Protein AF-A0A7J4ADL6-F1 (afdb_monomer_lite)

Radius of gyration: 13.8 Å; chains: 1; bounding box: 41×22×35 Å

Secondary structure (DSSP, 8-state):
-PPPPPHHHHHHHHHHHHHHTT-EEEE-S----SEEEEEEEEE--SGGGHHHHHHHHHHHHTSHHHHH-S--EEEEEEEEETTEEEEEEEEEEE-TTS-EEEEEEEEEE---

Foldseek 3Di:
DFAWDDPVRVLVLLCVLCVVVVFAEDEDADDDWPAEAAPEEEERGGPVCSVVVSVVSVCVCPDPQCVPAPDRYWYWHWDDDPQWIWIKIWDWGADPVRTIYIYIYIYTYDRD

pLDDT: mean 93.99, std 6.44, range [56.28, 98.5]

Sequence (112 aa):
METSVPLYKVKEDVKEIVKKLGYTAKDVVYCSANIVERIGYTTYIYSHEKNNLELFIKNLISSPDFEKAEDKTIYVWSGYEGPYRYVYIGYFKKSESNLTTLAVLTVGVAQQ

Structure (mmCIF, N/CA/C/O backbone):
data_AF-A0A7J4ADL6-F1
#
_entry.id   AF-A0A7J4ADL6-F1
#
loop_
_atom_site.group_PDB
_atom_site.id
_atom_site.type_symbol
_atom_site.label_atom_id
_atom_site.label_alt_id
_atom_site.label_comp_id
_atom_site.label_asym_id
_atom_site.label_entity_id
_atom_site.label_seq_id
_atom_site.pdbx_PDB_ins_code
_atom_site.Cartn_x
_atom_site.Cartn_y
_atom_site.Cartn_z
_atom_site.occupancy
_atom_site.B_iso_or_equiv
_atom_site.auth_seq_id
_atom_site.auth_comp_id
_atom_site.auth_asym_id
_atom_site.auth_atom_id
_atom_site.pdbx_PDB_model_num
ATOM 1 N N . MET A 1 1 ? 20.600 2.441 -20.151 1.00 56.28 1 MET A N 1
ATOM 2 C CA . MET A 1 1 ? 19.140 2.501 -19.932 1.00 56.28 1 MET A CA 1
ATOM 3 C C . MET A 1 1 ? 18.880 1.936 -18.554 1.00 56.28 1 MET A C 1
ATOM 5 O O . MET A 1 1 ? 19.349 0.833 -18.297 1.00 56.28 1 MET A O 1
ATOM 9 N N . GLU A 1 2 ? 18.233 2.685 -17.662 1.00 62.94 2 GLU A N 1
ATOM 10 C CA . GLU A 1 2 ? 17.766 2.099 -16.401 1.00 62.94 2 GLU A CA 1
ATOM 11 C C . GLU A 1 2 ? 16.680 1.070 -16.722 1.00 62.94 2 GLU A C 1
ATOM 13 O O . GLU A 1 2 ? 15.740 1.353 -17.465 1.00 62.94 2 GLU A O 1
ATOM 18 N N . THR A 1 3 ? 16.839 -0.146 -16.209 1.00 82.62 3 THR A N 1
ATOM 19 C CA . THR A 1 3 ? 15.802 -1.175 -16.275 1.00 82.62 3 THR A CA 1
ATOM 20 C C . THR A 1 3 ? 14.714 -0.837 -15.269 1.00 82.62 3 THR A C 1
ATOM 22 O O . THR A 1 3 ? 15.024 -0.504 -14.123 1.00 82.62 3 THR A O 1
ATOM 25 N N . SER A 1 4 ? 13.452 -0.941 -15.679 1.00 92.06 4 SER A N 1
ATOM 26 C CA . SER A 1 4 ? 12.332 -0.716 -14.772 1.00 92.06 4 SER A CA 1
ATOM 27 C C . SER A 1 4 ? 12.324 -1.721 -13.617 1.00 92.06 4 SER A C 1
ATOM 29 O O . SER A 1 4 ? 12.803 -2.853 -13.745 1.00 92.06 4 SER A O 1
ATOM 31 N N . VAL A 1 5 ? 11.770 -1.316 -12.478 1.00 92.88 5 VAL A N 1
ATOM 32 C CA . VAL A 1 5 ? 11.632 -2.180 -11.305 1.00 92.88 5 VAL A CA 1
ATOM 33 C C . VAL A 1 5 ? 10.509 -3.193 -11.569 1.00 92.88 5 VAL A C 1
ATOM 35 O O . VAL A 1 5 ? 9.377 -2.792 -11.848 1.00 92.88 5 VAL A O 1
ATOM 38 N N . PRO A 1 6 ? 10.777 -4.509 -11.493 1.00 93.75 6 PRO A N 1
ATOM 39 C CA . PRO A 1 6 ? 9.750 -5.514 -11.735 1.00 93.75 6 PRO A CA 1
ATOM 40 C C . PRO A 1 6 ? 8.709 -5.532 -10.608 1.00 93.75 6 PRO A C 1
ATOM 42 O O . PRO A 1 6 ? 9.023 -5.276 -9.444 1.00 93.75 6 PRO A O 1
ATOM 45 N N . LEU A 1 7 ? 7.469 -5.915 -10.935 1.00 94.38 7 LEU A N 1
ATOM 46 C CA . LEU A 1 7 ? 6.322 -5.915 -10.012 1.00 94.38 7 LEU A CA 1
ATOM 47 C C . LEU A 1 7 ? 6.600 -6.624 -8.678 1.00 94.38 7 LEU A C 1
ATOM 49 O O . LEU A 1 7 ? 6.260 -6.102 -7.616 1.00 94.38 7 LEU A O 1
ATOM 53 N N . TYR A 1 8 ? 7.241 -7.797 -8.717 1.00 93.75 8 TYR A N 1
ATOM 54 C CA . TYR A 1 8 ? 7.564 -8.537 -7.495 1.00 93.75 8 TYR A CA 1
ATOM 55 C C . TYR A 1 8 ? 8.505 -7.734 -6.587 1.00 93.75 8 TYR A C 1
ATOM 57 O O . TYR A 1 8 ? 8.329 -7.728 -5.371 1.00 93.75 8 TYR A O 1
ATOM 65 N N . LYS A 1 9 ? 9.467 -7.006 -7.169 1.00 95.69 9 LYS A N 1
ATOM 66 C CA . LYS A 1 9 ? 10.434 -6.204 -6.420 1.00 95.69 9 LYS A CA 1
ATOM 67 C C . LYS A 1 9 ? 9.782 -4.964 -5.821 1.00 95.69 9 LYS A C 1
ATOM 69 O O . LYS A 1 9 ? 10.064 -4.666 -4.665 1.00 95.69 9 LYS A O 1
ATOM 74 N N . VAL A 1 10 ? 8.856 -4.321 -6.537 1.00 96.81 10 VAL A N 1
ATOM 75 C CA . VAL A 1 10 ? 8.008 -3.256 -5.971 1.00 96.81 10 VAL A CA 1
ATOM 76 C C . VAL A 1 10 ? 7.271 -3.771 -4.734 1.00 96.81 10 VAL A C 1
ATOM 78 O O . VAL A 1 10 ? 7.322 -3.138 -3.682 1.00 96.81 10 VAL A O 1
ATOM 81 N N . LYS A 1 11 ? 6.639 -4.949 -4.818 1.00 96.81 11 LYS A N 1
ATOM 82 C CA . LYS A 1 11 ? 5.900 -5.533 -3.689 1.00 96.81 11 LYS A CA 1
ATOM 83 C C . LYS A 1 11 ? 6.806 -5.847 -2.491 1.00 96.81 11 LYS A C 1
ATOM 85 O O . LYS A 1 11 ? 6.420 -5.586 -1.353 1.00 96.81 11 LYS A O 1
ATOM 90 N N . GLU A 1 12 ? 8.007 -6.377 -2.727 1.00 97.12 12 GLU A N 1
ATOM 91 C CA . GLU A 1 12 ? 8.991 -6.615 -1.660 1.00 97.12 12 GLU A CA 1
ATOM 92 C C . GLU A 1 12 ? 9.510 -5.316 -1.035 1.00 97.12 12 GLU A C 1
ATOM 94 O O . GLU A 1 12 ? 9.566 -5.221 0.190 1.00 97.12 12 GLU A O 1
ATOM 99 N N . ASP A 1 13 ? 9.830 -4.301 -1.841 1.00 97.94 13 ASP A N 1
ATOM 100 C CA . ASP A 1 13 ? 10.293 -3.000 -1.342 1.00 97.94 13 ASP A CA 1
ATOM 101 C C . ASP A 1 13 ? 9.220 -2.319 -0.482 1.00 97.94 13 ASP A C 1
ATOM 103 O O . ASP A 1 13 ? 9.532 -1.799 0.587 1.00 97.94 13 ASP A O 1
ATOM 107 N N . VAL A 1 14 ? 7.948 -2.384 -0.886 1.00 98.19 14 VAL A N 1
ATOM 108 C CA . VAL A 1 14 ? 6.821 -1.904 -0.071 1.00 98.19 14 VAL A CA 1
ATOM 109 C C . VAL A 1 14 ? 6.790 -2.605 1.288 1.00 98.19 14 VAL A C 1
ATOM 111 O O . VAL A 1 14 ? 6.722 -1.944 2.325 1.00 98.19 14 VAL A O 1
ATOM 114 N N . LYS A 1 15 ? 6.857 -3.943 1.306 1.00 98.25 15 LYS A N 1
ATOM 115 C CA . LYS A 1 15 ? 6.840 -4.719 2.556 1.00 98.25 15 LYS A CA 1
ATOM 116 C C . LYS A 1 15 ? 8.044 -4.391 3.441 1.00 98.25 15 LYS A C 1
ATOM 118 O O . LYS A 1 15 ? 7.896 -4.321 4.658 1.00 98.25 15 LYS A O 1
ATOM 123 N N . GLU A 1 16 ? 9.219 -4.195 2.850 1.00 98.12 16 GLU A N 1
ATOM 124 C CA . GLU A 1 16 ? 10.437 -3.787 3.555 1.00 98.12 16 GLU A CA 1
ATOM 125 C C . GLU A 1 16 ? 10.265 -2.412 4.214 1.00 98.12 16 GLU A C 1
ATOM 127 O O . GLU A 1 16 ? 10.556 -2.269 5.401 1.00 98.12 16 GLU A O 1
ATOM 132 N N . ILE A 1 17 ? 9.745 -1.425 3.478 1.00 98.31 17 ILE A N 1
ATOM 133 C CA . ILE A 1 17 ? 9.492 -0.069 3.986 1.00 98.31 17 ILE A CA 1
ATOM 134 C C . ILE A 1 17 ? 8.500 -0.106 5.154 1.00 98.31 17 ILE A C 1
ATOM 136 O O . ILE A 1 17 ? 8.780 0.444 6.217 1.00 98.31 17 ILE A O 1
ATOM 140 N N . VAL A 1 18 ? 7.370 -0.802 5.004 1.00 98.06 18 VAL A N 1
ATOM 141 C CA . VAL A 1 18 ? 6.361 -0.925 6.073 1.00 98.06 18 VAL A CA 1
ATOM 142 C C . VAL A 1 18 ? 6.962 -1.551 7.338 1.00 98.06 18 VAL A C 1
ATOM 144 O O . VAL A 1 18 ? 6.741 -1.050 8.441 1.00 98.06 18 VAL A O 1
ATOM 147 N N . LYS A 1 19 ? 7.767 -2.611 7.191 1.00 97.50 19 LYS A N 1
ATOM 148 C CA . LYS A 1 19 ? 8.451 -3.261 8.321 1.00 97.50 19 LYS A CA 1
ATOM 149 C C . LYS A 1 19 ? 9.478 -2.343 8.982 1.00 97.50 19 LYS A C 1
ATOM 151 O O . LYS A 1 19 ? 9.547 -2.311 10.207 1.00 97.50 19 LYS A O 1
ATOM 156 N N . LYS A 1 20 ? 10.247 -1.578 8.200 1.00 97.38 20 LYS A N 1
ATOM 157 C CA . LYS A 1 20 ? 11.192 -0.566 8.713 1.00 97.38 20 LYS A CA 1
ATOM 158 C C . LYS A 1 20 ? 10.491 0.517 9.530 1.00 97.38 20 LYS A C 1
ATOM 160 O O . LYS A 1 20 ? 11.058 0.996 10.505 1.00 97.38 20 LYS A O 1
ATOM 165 N N . LEU A 1 21 ? 9.257 0.858 9.166 1.00 96.50 21 LEU A N 1
ATOM 166 C CA . LEU A 1 21 ? 8.409 1.794 9.906 1.00 96.50 21 LEU A CA 1
ATOM 167 C C . LEU A 1 21 ? 7.757 1.172 11.158 1.00 96.50 21 LEU A C 1
ATOM 169 O O . LEU A 1 21 ? 7.048 1.875 11.870 1.00 96.50 21 LEU A O 1
ATOM 173 N N . GLY A 1 22 ? 8.003 -0.111 11.449 1.00 96.44 22 GLY A N 1
ATOM 174 C CA . GLY A 1 22 ? 7.540 -0.784 12.666 1.00 96.44 22 GLY A CA 1
ATOM 175 C C . GLY A 1 22 ? 6.178 -1.471 12.552 1.00 96.44 22 GLY A C 1
ATOM 176 O O . GLY A 1 22 ? 5.615 -1.863 13.572 1.00 96.44 22 GLY A O 1
ATOM 177 N N . TYR A 1 23 ? 5.644 -1.642 11.339 1.00 97.12 23 TYR A N 1
ATOM 178 C CA . TYR A 1 23 ? 4.307 -2.198 11.121 1.00 97.12 23 TYR A CA 1
ATOM 179 C C . TYR A 1 23 ? 4.330 -3.581 10.477 1.00 97.12 23 TYR A C 1
ATOM 181 O O . TYR A 1 23 ? 5.273 -3.980 9.787 1.00 97.12 23 TYR A O 1
ATOM 189 N N . THR A 1 24 ? 3.246 -4.328 10.686 1.00 97.12 24 THR A N 1
ATOM 190 C CA . THR A 1 24 ? 3.067 -5.630 10.042 1.00 97.12 24 THR A CA 1
ATOM 191 C C . THR A 1 24 ? 2.670 -5.427 8.586 1.00 97.12 24 THR A C 1
ATOM 193 O O . THR A 1 24 ? 1.655 -4.798 8.307 1.00 97.12 24 THR A O 1
ATOM 196 N N . ALA A 1 25 ? 3.438 -6.012 7.666 1.00 97.62 25 ALA A N 1
ATOM 197 C CA . ALA A 1 25 ? 3.110 -6.065 6.244 1.00 97.62 25 ALA A CA 1
ATOM 198 C C . ALA A 1 25 ? 2.681 -7.489 5.858 1.00 97.62 25 ALA A C 1
ATOM 200 O O . ALA A 1 25 ? 3.514 -8.403 5.857 1.00 97.62 25 ALA A O 1
ATOM 201 N N . LYS A 1 26 ? 1.399 -7.685 5.534 1.00 97.56 26 LYS A N 1
ATOM 202 C CA . LYS A 1 26 ? 0.856 -8.962 5.053 1.00 97.56 26 LYS A CA 1
ATOM 203 C C . LYS A 1 26 ? 0.711 -8.950 3.542 1.00 97.56 26 LYS A C 1
ATOM 205 O O . LYS A 1 26 ? 0.060 -8.083 2.969 1.00 97.56 26 LYS A O 1
ATOM 210 N N . ASP A 1 27 ? 1.305 -9.956 2.920 1.00 97.06 27 ASP A N 1
ATOM 211 C CA . ASP A 1 27 ? 1.116 -10.238 1.506 1.00 97.06 27 ASP A CA 1
ATOM 212 C C . ASP A 1 27 ? -0.194 -11.006 1.317 1.00 97.06 27 ASP A C 1
ATOM 214 O O . ASP A 1 27 ? -0.403 -12.034 1.966 1.00 97.06 27 ASP A O 1
ATOM 218 N N . VAL A 1 28 ? -1.083 -10.498 0.471 1.00 97.50 28 VAL A N 1
ATOM 219 C CA . VAL A 1 28 ? -2.389 -11.106 0.202 1.00 97.50 28 VAL A CA 1
ATOM 220 C C . VAL A 1 28 ? -2.699 -11.081 -1.288 1.00 97.50 28 VAL A C 1
ATOM 222 O O . VAL A 1 28 ? -2.125 -10.314 -2.059 1.00 97.50 28 VAL A O 1
ATOM 225 N N . VAL A 1 29 ? -3.623 -11.944 -1.707 1.00 96.06 29 VAL A N 1
ATOM 226 C CA . VAL A 1 29 ? -4.056 -12.011 -3.110 1.00 96.06 29 VAL A CA 1
ATOM 227 C C . VAL A 1 29 ? -4.983 -10.844 -3.448 1.00 96.06 29 VAL A C 1
ATOM 229 O O . VAL A 1 29 ? -4.902 -10.289 -4.540 1.00 96.06 29 VAL A O 1
ATOM 232 N N . TYR A 1 30 ? -5.863 -10.472 -2.517 1.00 94.12 30 TYR A N 1
ATOM 233 C CA . TYR A 1 30 ? -6.891 -9.463 -2.733 1.00 94.12 30 TYR A CA 1
ATOM 234 C C . TYR A 1 30 ? -7.462 -8.954 -1.402 1.00 94.12 30 TYR A C 1
ATOM 236 O O . TYR A 1 30 ? -7.540 -9.711 -0.431 1.00 94.12 30 TYR A O 1
ATOM 244 N N . CYS A 1 31 ? -7.904 -7.695 -1.380 1.00 94.44 31 CYS A N 1
ATOM 245 C CA . CYS A 1 31 ? -8.650 -7.087 -0.279 1.00 94.44 31 CYS A CA 1
ATOM 246 C C . CYS A 1 31 ? -9.942 -6.443 -0.803 1.00 94.44 31 CYS A C 1
ATOM 248 O O . CYS A 1 31 ? -9.926 -5.762 -1.827 1.00 94.44 31 CYS A O 1
ATOM 250 N N . SER A 1 32 ? -11.039 -6.593 -0.056 1.00 95.00 32 SER A N 1
ATOM 251 C CA . SER A 1 32 ? -12.324 -5.926 -0.308 1.00 95.00 32 SER A CA 1
ATOM 252 C C . SER A 1 32 ? -12.965 -5.452 0.989 1.00 95.00 32 SER A C 1
ATOM 254 O O . SER A 1 32 ? -12.760 -6.053 2.042 1.00 95.00 32 SER A O 1
ATOM 256 N N . ALA A 1 33 ? -13.787 -4.411 0.898 1.00 96.19 33 ALA A N 1
ATOM 257 C CA . ALA A 1 33 ? -14.568 -3.871 2.005 1.00 96.19 33 ALA A CA 1
ATOM 258 C C . ALA A 1 33 ? -15.898 -3.298 1.490 1.00 96.19 33 ALA A C 1
ATOM 260 O O . ALA A 1 33 ? -16.139 -3.293 0.283 1.00 96.19 33 ALA A O 1
ATOM 261 N N . ASN A 1 34 ? -16.755 -2.808 2.394 1.00 97.38 34 ASN A N 1
ATOM 262 C CA . ASN A 1 34 ? -18.002 -2.141 2.007 1.00 97.38 34 ASN A CA 1
ATOM 263 C C . ASN A 1 34 ? -17.722 -0.881 1.179 1.00 97.38 34 ASN A C 1
ATOM 265 O O . ASN A 1 34 ? -18.444 -0.590 0.231 1.00 97.38 34 ASN A O 1
ATOM 269 N N . ILE A 1 35 ? -16.668 -0.150 1.550 1.00 96.00 35 ILE A N 1
ATOM 270 C CA . ILE A 1 35 ? -16.195 1.047 0.857 1.00 96.00 35 ILE A CA 1
ATOM 271 C C . ILE A 1 35 ? -14.708 0.863 0.568 1.00 96.00 35 ILE A C 1
ATOM 273 O O . ILE A 1 35 ? -13.944 0.475 1.452 1.00 96.00 35 ILE A O 1
ATOM 277 N N . VAL A 1 36 ? -14.286 1.151 -0.661 1.00 95.62 36 VAL A N 1
ATOM 278 C CA . VAL A 1 36 ? -12.869 1.208 -1.031 1.00 95.62 36 VAL A CA 1
ATOM 279 C C . VAL A 1 36 ? -12.525 2.658 -1.328 1.00 95.62 36 VAL A C 1
ATOM 281 O O . VAL A 1 36 ? -13.070 3.254 -2.254 1.00 95.62 36 VAL A O 1
ATOM 284 N N . GLU A 1 37 ? -11.630 3.227 -0.532 1.00 95.31 37 GLU A N 1
ATOM 285 C CA . GLU A 1 37 ? -11.221 4.622 -0.632 1.00 95.31 37 GLU A CA 1
ATOM 286 C C . GLU A 1 37 ? -9.781 4.692 -1.141 1.00 95.31 37 GLU A C 1
ATOM 288 O O . GLU A 1 37 ? -8.845 4.261 -0.466 1.00 95.31 37 GLU A O 1
ATOM 293 N N . ARG A 1 38 ? -9.582 5.241 -2.344 1.00 94.88 38 ARG A N 1
ATOM 294 C CA . ARG A 1 38 ? -8.236 5.517 -2.855 1.00 94.88 38 ARG A CA 1
ATOM 295 C C . ARG A 1 38 ? -7.742 6.826 -2.244 1.00 94.88 38 ARG A C 1
ATOM 297 O O . ARG A 1 38 ? -8.119 7.900 -2.697 1.00 94.88 38 ARG A O 1
ATOM 304 N N . ILE A 1 39 ? -6.870 6.718 -1.252 1.00 94.81 39 ILE A N 1
ATOM 305 C CA . ILE A 1 39 ? -6.330 7.869 -0.514 1.00 94.81 39 ILE A CA 1
ATOM 306 C C . ILE A 1 39 ? -5.055 8.438 -1.139 1.00 94.81 39 ILE A C 1
ATOM 308 O O . ILE A 1 39 ? -4.597 9.510 -0.759 1.00 94.81 39 ILE A O 1
ATOM 312 N N . GLY A 1 40 ? -4.468 7.734 -2.108 1.00 94.81 40 GLY A N 1
ATOM 313 C CA . GLY A 1 40 ? -3.294 8.224 -2.813 1.00 94.81 40 GLY A CA 1
ATOM 314 C C . GLY A 1 40 ? -2.928 7.405 -4.041 1.00 94.81 40 GLY A C 1
ATOM 315 O O . GLY A 1 40 ? -3.349 6.256 -4.214 1.00 94.81 40 GLY A O 1
ATOM 316 N N . TYR A 1 41 ? -2.101 8.018 -4.880 1.00 95.38 41 TYR A N 1
ATOM 317 C CA . TYR A 1 41 ? -1.508 7.413 -6.061 1.00 95.38 41 TYR A CA 1
ATOM 318 C C . TYR A 1 41 ? -0.054 7.876 -6.191 1.00 95.38 41 TYR A C 1
ATOM 320 O O . TYR A 1 41 ? 0.228 9.066 -6.067 1.00 95.38 41 TYR A O 1
ATOM 328 N N . THR A 1 42 ? 0.857 6.944 -6.445 1.00 95.88 42 THR A N 1
ATOM 329 C CA . THR A 1 42 ? 2.268 7.217 -6.747 1.00 95.88 42 THR A CA 1
ATOM 330 C C . THR A 1 42 ? 2.786 6.204 -7.768 1.00 95.88 42 THR A C 1
ATOM 332 O O . THR A 1 42 ? 2.076 5.262 -8.123 1.00 95.88 42 THR A O 1
ATOM 335 N N . THR A 1 43 ? 4.009 6.377 -8.255 1.00 95.75 43 THR A N 1
ATOM 336 C CA . THR A 1 43 ? 4.676 5.445 -9.173 1.00 95.75 43 THR A CA 1
ATOM 337 C C . THR A 1 43 ? 5.989 4.952 -8.584 1.00 95.75 43 THR A C 1
ATOM 339 O O . THR A 1 43 ? 6.664 5.671 -7.849 1.00 95.75 43 THR A O 1
ATOM 342 N N . TYR A 1 44 ? 6.343 3.712 -8.912 1.00 96.88 44 TYR A N 1
ATOM 343 C CA . TYR A 1 44 ? 7.674 3.159 -8.685 1.00 96.88 44 TYR A CA 1
ATOM 344 C C . TYR A 1 44 ? 8.065 2.319 -9.903 1.00 96.88 44 TYR A C 1
ATOM 346 O O . TYR A 1 44 ? 7.855 1.107 -9.974 1.00 96.88 44 TYR A O 1
ATOM 354 N N . ILE A 1 45 ? 8.548 3.030 -10.913 1.00 94.94 45 ILE A N 1
ATOM 355 C CA . ILE A 1 45 ? 8.978 2.551 -12.222 1.00 94.94 45 ILE A CA 1
ATOM 356 C C . ILE A 1 45 ? 10.498 2.381 -12.230 1.00 94.94 45 ILE A C 1
ATOM 358 O O . ILE A 1 45 ? 10.984 1.390 -12.775 1.00 94.94 45 ILE A O 1
ATOM 362 N N . TYR A 1 46 ? 11.241 3.293 -11.601 1.00 94.81 46 TYR A N 1
ATOM 363 C CA . TYR A 1 46 ? 12.705 3.303 -11.568 1.00 94.81 46 TYR A CA 1
ATOM 364 C C . TYR A 1 46 ? 13.244 3.307 -10.137 1.00 94.81 46 TYR A C 1
ATOM 366 O O . TYR A 1 46 ? 12.653 3.889 -9.230 1.00 94.81 46 TYR A O 1
ATOM 374 N N . SER A 1 47 ? 14.415 2.699 -9.927 1.00 93.06 47 SER A N 1
ATOM 375 C CA . SER A 1 47 ? 15.015 2.528 -8.593 1.00 93.06 47 SER A CA 1
ATOM 376 C C . SER A 1 47 ? 15.223 3.843 -7.831 1.00 93.06 47 SER A C 1
ATOM 378 O O . SER A 1 47 ? 15.109 3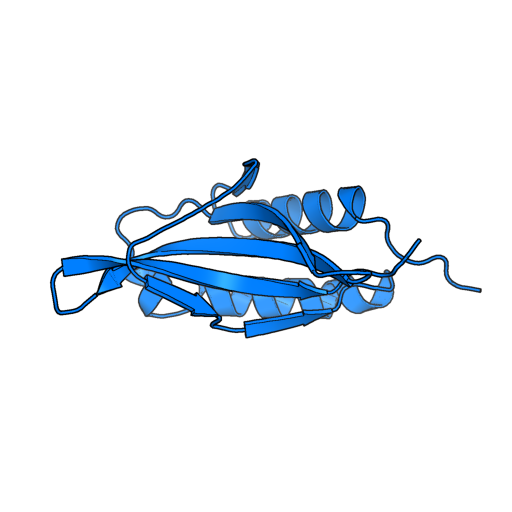.865 -6.606 1.00 93.06 47 SER A O 1
ATOM 380 N N . HIS A 1 48 ? 15.498 4.948 -8.532 1.00 92.50 48 HIS A N 1
ATOM 381 C CA . HIS A 1 48 ? 15.697 6.261 -7.913 1.00 92.50 48 HIS A CA 1
ATOM 382 C C . HIS A 1 48 ? 14.413 6.840 -7.283 1.00 92.50 48 HIS A C 1
ATOM 384 O O . HIS A 1 48 ? 14.492 7.715 -6.422 1.00 92.50 48 HIS A O 1
ATOM 390 N N . GLU A 1 49 ? 13.231 6.324 -7.638 1.00 94.88 49 GLU A N 1
ATOM 391 C CA . GLU A 1 49 ? 11.943 6.742 -7.069 1.00 94.88 49 GLU A CA 1
ATOM 392 C C . GLU A 1 49 ? 11.646 6.079 -5.709 1.00 94.88 49 GLU A C 1
ATOM 394 O O . GLU A 1 49 ? 10.662 6.437 -5.057 1.00 94.88 49 GLU A O 1
ATOM 399 N N . LYS A 1 50 ? 12.493 5.152 -5.225 1.00 95.31 50 LYS A N 1
ATOM 400 C CA . LYS A 1 50 ? 12.269 4.430 -3.954 1.00 95.31 50 LYS A CA 1
ATOM 401 C C . LYS A 1 50 ? 12.072 5.374 -2.760 1.00 95.31 50 LYS A C 1
ATOM 403 O O . LYS A 1 50 ? 11.208 5.125 -1.924 1.00 95.31 50 LYS A O 1
ATOM 408 N N . ASN A 1 51 ? 12.807 6.487 -2.712 1.00 95.06 51 ASN A N 1
ATOM 409 C CA . ASN A 1 51 ? 12.657 7.492 -1.651 1.00 95.06 51 ASN A CA 1
ATOM 410 C C . ASN A 1 51 ? 11.272 8.160 -1.674 1.00 95.06 51 ASN A C 1
ATOM 412 O O . ASN A 1 51 ? 10.709 8.467 -0.625 1.00 95.06 51 ASN A O 1
ATOM 416 N N . ASN A 1 52 ? 10.706 8.365 -2.868 1.00 95.88 52 ASN A N 1
ATOM 417 C CA . ASN A 1 52 ? 9.361 8.905 -3.013 1.00 95.88 52 ASN A CA 1
ATOM 418 C C . ASN A 1 52 ? 8.322 7.885 -2.529 1.00 95.88 52 ASN A C 1
ATOM 420 O O . ASN A 1 52 ? 7.450 8.227 -1.735 1.00 95.88 52 ASN A O 1
ATOM 424 N N . LEU A 1 53 ? 8.455 6.613 -2.922 1.00 97.19 53 LEU A N 1
ATOM 425 C CA . LEU A 1 53 ? 7.602 5.533 -2.415 1.00 97.19 53 LEU A CA 1
ATOM 426 C C . LEU A 1 53 ? 7.606 5.473 -0.878 1.00 97.19 53 LEU A C 1
ATOM 428 O O . LEU A 1 53 ? 6.542 5.385 -0.264 1.00 97.19 53 LEU A O 1
ATOM 432 N N . GLU A 1 54 ? 8.783 5.564 -0.258 1.00 97.50 54 GLU A N 1
ATOM 433 C CA . GLU A 1 54 ? 8.926 5.568 1.200 1.00 97.50 54 GLU A CA 1
ATOM 434 C C . GLU A 1 54 ? 8.193 6.743 1.856 1.00 97.50 54 GLU A C 1
ATOM 436 O O . GLU A 1 54 ? 7.481 6.544 2.842 1.00 97.50 54 GLU A O 1
ATOM 441 N N . LEU A 1 55 ? 8.275 7.943 1.275 1.00 96.94 55 LEU A N 1
ATOM 442 C CA . LEU A 1 55 ? 7.540 9.112 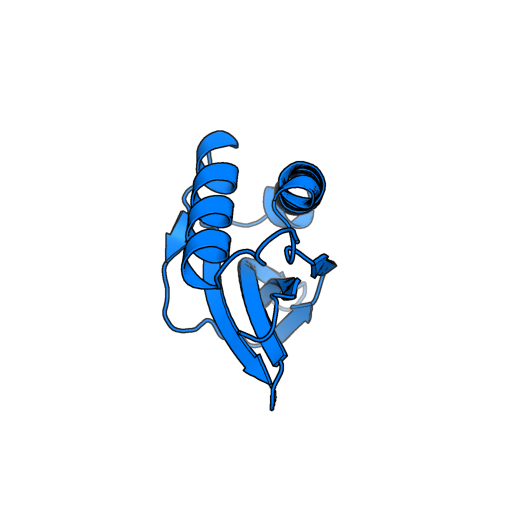1.757 1.00 96.94 55 LEU A CA 1
ATOM 443 C C . LEU A 1 55 ? 6.019 8.901 1.710 1.00 96.94 55 LEU A C 1
ATOM 445 O O . LEU A 1 55 ? 5.328 9.199 2.683 1.00 96.94 55 LEU A O 1
ATOM 449 N N . PHE A 1 56 ? 5.487 8.355 0.613 1.00 97.44 56 PHE A N 1
ATOM 450 C CA . PHE A 1 56 ? 4.051 8.082 0.489 1.00 97.44 56 PHE A CA 1
ATOM 451 C C . PHE A 1 56 ? 3.565 7.037 1.501 1.00 97.44 56 PHE A C 1
ATOM 453 O O . PHE A 1 56 ? 2.512 7.220 2.113 1.00 97.44 56 PHE A O 1
ATOM 460 N N . ILE A 1 57 ? 4.337 5.969 1.722 1.00 97.56 57 ILE A N 1
ATOM 461 C CA . ILE A 1 57 ? 4.011 4.944 2.726 1.00 97.56 57 ILE A CA 1
ATOM 462 C C . ILE A 1 57 ? 4.101 5.521 4.143 1.00 97.56 57 ILE A C 1
ATOM 464 O O . ILE A 1 57 ? 3.248 5.235 4.982 1.00 97.56 57 ILE A O 1
ATOM 468 N N . LYS A 1 58 ? 5.088 6.378 4.416 1.00 96.88 58 LYS A N 1
ATOM 469 C CA . LYS A 1 58 ? 5.187 7.078 5.698 1.00 96.88 58 LYS A CA 1
ATOM 470 C C . LYS A 1 58 ? 3.971 7.974 5.935 1.00 96.88 58 LYS A C 1
ATOM 472 O O . LYS A 1 58 ? 3.381 7.903 7.003 1.00 96.88 58 LYS A O 1
ATOM 477 N N . ASN A 1 59 ? 3.547 8.747 4.937 1.00 95.38 59 ASN A N 1
ATOM 478 C CA . ASN A 1 59 ? 2.369 9.615 5.046 1.00 95.38 59 ASN A CA 1
ATOM 479 C C . ASN A 1 59 ? 1.075 8.820 5.276 1.00 95.38 59 ASN A C 1
ATOM 481 O O . ASN A 1 59 ? 0.236 9.235 6.071 1.00 95.38 59 ASN A O 1
ATOM 485 N N . LEU A 1 60 ? 0.930 7.661 4.625 1.00 94.75 60 LEU A N 1
ATOM 486 C CA . LEU A 1 60 ? -0.168 6.720 4.863 1.00 94.75 60 LEU A CA 1
ATOM 487 C C . LEU A 1 60 ? -0.227 6.297 6.340 1.00 94.75 60 LEU A C 1
ATOM 489 O O . LEU A 1 60 ? -1.282 6.360 6.971 1.00 94.75 60 LEU A O 1
ATOM 493 N N . ILE A 1 61 ? 0.916 5.883 6.882 1.00 94.69 61 ILE A N 1
ATOM 494 C CA . ILE A 1 61 ? 1.059 5.344 8.239 1.00 94.69 61 ILE A CA 1
ATOM 495 C C . ILE A 1 61 ? 1.015 6.441 9.314 1.00 94.69 61 ILE A C 1
ATOM 497 O O . ILE A 1 61 ? 0.611 6.187 10.440 1.00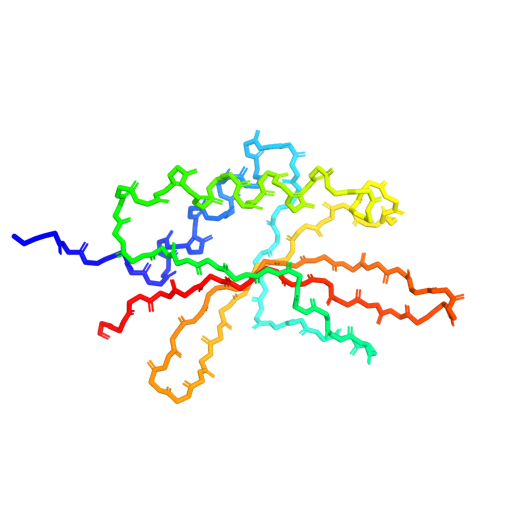 94.69 61 ILE A O 1
ATOM 501 N N . SER A 1 62 ? 1.390 7.674 8.989 1.00 93.81 62 SER A N 1
ATOM 502 C CA . SER A 1 62 ? 1.260 8.829 9.887 1.00 93.81 62 SER A CA 1
ATOM 503 C C . SER A 1 62 ? -0.094 9.537 9.760 1.00 93.81 62 SER A C 1
ATOM 505 O O . SER A 1 62 ? -0.267 10.626 10.303 1.00 93.81 62 SER A O 1
ATOM 507 N N . SER A 1 63 ? -1.050 8.970 9.016 1.00 92.88 63 SER A N 1
ATOM 508 C CA . SER A 1 63 ? -2.375 9.574 8.878 1.00 92.88 63 SER A CA 1
ATOM 509 C C . SER A 1 63 ? -3.203 9.400 10.162 1.00 92.88 63 SER A C 1
ATOM 511 O O . SER A 1 63 ? -3.189 8.315 10.751 1.00 92.88 63 SER A O 1
ATOM 513 N N . PRO A 1 64 ? -4.000 10.411 10.569 1.00 92.69 64 PRO A N 1
ATOM 514 C CA . PRO A 1 64 ? -4.887 10.293 11.731 1.00 92.69 64 PRO A CA 1
ATOM 515 C C . PRO A 1 64 ? -5.858 9.107 11.642 1.00 92.69 64 PRO A C 1
ATOM 517 O O . PRO A 1 64 ? -6.234 8.521 12.655 1.00 92.69 64 PRO A O 1
ATOM 520 N N . ASP A 1 65 ? -6.260 8.739 10.425 1.00 92.62 65 ASP A N 1
ATOM 521 C CA . ASP A 1 65 ? -7.138 7.596 10.174 1.00 92.62 65 ASP A CA 1
ATOM 522 C C . ASP A 1 65 ? -6.437 6.267 10.458 1.00 92.62 65 ASP A C 1
ATOM 524 O O . ASP A 1 65 ? -7.023 5.377 11.079 1.00 92.62 65 ASP A O 1
ATOM 528 N N . PHE A 1 66 ? -5.169 6.137 10.057 1.00 95.25 66 PHE A N 1
ATOM 529 C CA . PHE A 1 66 ? -4.391 4.949 10.373 1.00 95.25 66 PHE A CA 1
ATOM 530 C C . PHE A 1 66 ? -4.102 4.869 11.867 1.00 95.25 66 PHE A C 1
ATOM 532 O O . PHE A 1 66 ? -4.213 3.788 12.434 1.00 95.25 66 PHE A O 1
ATOM 539 N N . GLU A 1 67 ? -3.815 5.986 12.541 1.00 93.81 67 GLU A N 1
ATOM 540 C CA . GLU A 1 67 ? -3.624 6.036 13.999 1.00 93.81 67 GLU A CA 1
ATOM 541 C C . GLU A 1 67 ? -4.866 5.597 14.787 1.00 93.81 67 GLU A C 1
ATOM 543 O O . GLU A 1 67 ? -4.729 4.957 15.831 1.00 93.81 67 GLU A O 1
ATOM 548 N N . LYS A 1 68 ? -6.071 5.842 14.266 1.00 92.69 68 LYS A N 1
ATOM 549 C CA . LYS A 1 68 ? -7.341 5.414 14.881 1.00 92.69 68 LYS A CA 1
ATOM 550 C C . LYS A 1 68 ? -7.788 4.005 14.489 1.00 92.69 68 LYS A C 1
ATOM 552 O O . LYS A 1 68 ? -8.694 3.472 15.120 1.00 92.69 68 LYS A O 1
ATOM 557 N N . ALA A 1 69 ? -7.181 3.394 13.470 1.00 93.12 69 ALA A N 1
ATOM 558 C CA . ALA A 1 69 ? -7.542 2.046 13.037 1.00 93.12 69 ALA A CA 1
ATOM 559 C C . ALA A 1 69 ? -7.292 1.010 14.149 1.00 93.12 69 ALA A C 1
ATOM 561 O O . ALA A 1 69 ? -6.232 1.017 14.776 1.00 93.12 69 ALA A O 1
ATOM 562 N N . GLU A 1 70 ? -8.246 0.107 14.377 1.00 90.44 70 GLU A N 1
ATOM 563 C CA . GLU A 1 70 ? -8.118 -0.960 15.382 1.00 90.44 70 GLU A CA 1
ATOM 564 C C . GLU A 1 70 ? -7.027 -1.977 15.002 1.00 90.44 70 GLU A C 1
ATOM 566 O O . GLU A 1 70 ? -6.238 -2.392 15.848 1.00 90.44 70 GLU A O 1
ATOM 571 N N . ASP A 1 71 ? -6.943 -2.338 13.716 1.00 93.06 71 ASP A N 1
ATOM 572 C CA . ASP A 1 71 ? -5.899 -3.205 13.162 1.00 93.06 71 ASP A CA 1
ATOM 573 C C . ASP A 1 71 ? -4.805 -2.357 12.493 1.00 93.06 71 ASP A C 1
ATOM 575 O O . ASP A 1 71 ? -5.065 -1.616 11.545 1.00 93.06 71 ASP A O 1
ATOM 579 N N . LYS A 1 72 ? -3.561 -2.490 12.971 1.00 95.31 72 LYS A N 1
ATOM 580 C CA . LYS A 1 72 ? -2.368 -1.829 12.404 1.00 95.31 72 LYS A CA 1
ATOM 581 C C . LYS A 1 72 ? -1.664 -2.659 11.328 1.00 95.31 72 LYS A C 1
ATOM 583 O O . LYS A 1 72 ? -0.514 -2.385 10.978 1.00 95.31 72 LYS A O 1
ATOM 588 N N . THR A 1 73 ? -2.313 -3.703 10.828 1.00 96.75 73 THR A N 1
ATOM 589 C CA . THR A 1 73 ? -1.803 -4.503 9.718 1.00 96.75 73 THR A CA 1
ATOM 590 C C . THR A 1 73 ? -1.959 -3.747 8.402 1.00 96.75 73 THR A C 1
ATOM 592 O O . THR A 1 73 ? -3.059 -3.353 8.018 1.00 96.75 73 THR A O 1
ATOM 595 N N . ILE A 1 74 ? -0.856 -3.611 7.671 1.00 98.31 74 ILE A N 1
ATOM 596 C CA . ILE A 1 74 ? -0.854 -3.164 6.281 1.00 98.31 74 ILE A CA 1
ATOM 597 C C . ILE A 1 74 ? -0.915 -4.390 5.376 1.00 98.31 74 ILE A C 1
ATOM 599 O O . ILE A 1 74 ? -0.080 -5.293 5.457 1.00 98.31 74 ILE A O 1
ATOM 603 N N . TYR A 1 75 ? -1.890 -4.402 4.483 1.00 98.38 75 TYR A N 1
ATOM 604 C CA . TYR A 1 75 ? -2.071 -5.411 3.456 1.00 98.38 75 TYR A CA 1
ATOM 605 C C . TYR A 1 75 ? -1.464 -4.915 2.148 1.00 98.38 75 TYR A C 1
ATOM 607 O O . TYR A 1 75 ? -1.629 -3.754 1.768 1.00 98.38 75 TYR A O 1
ATOM 615 N N . VAL A 1 76 ? -0.750 -5.802 1.464 1.00 98.50 76 VAL A N 1
ATOM 616 C CA . VAL A 1 76 ? -0.072 -5.511 0.203 1.00 98.50 76 VAL A CA 1
ATOM 617 C C . VAL A 1 76 ? -0.484 -6.558 -0.820 1.00 98.50 76 VAL A C 1
ATOM 619 O O . VAL A 1 76 ? -0.315 -7.753 -0.584 1.00 98.50 76 VAL A O 1
ATOM 622 N N . TRP A 1 77 ? -1.014 -6.117 -1.957 1.00 98.06 77 TRP A N 1
ATOM 623 C CA . TRP A 1 77 ? -1.434 -6.998 -3.048 1.00 98.06 77 TRP A CA 1
ATOM 624 C C . TRP A 1 77 ? -1.185 -6.346 -4.404 1.00 98.06 77 TRP A C 1
ATOM 626 O O . TRP A 1 77 ? -0.921 -5.148 -4.497 1.00 98.06 77 TRP A O 1
ATOM 636 N N . SER A 1 78 ? -1.236 -7.139 -5.469 1.00 97.00 78 SER A N 1
ATOM 637 C CA . SER A 1 78 ? -1.069 -6.645 -6.837 1.00 97.00 78 SER A CA 1
ATOM 638 C C . SER A 1 78 ? -2.409 -6.564 -7.558 1.00 97.00 78 SER A C 1
ATOM 640 O O . SER A 1 78 ? -3.326 -7.328 -7.263 1.00 97.00 78 SER A O 1
ATOM 642 N N . GLY A 1 79 ? -2.508 -5.658 -8.527 1.00 94.38 79 GLY A N 1
ATOM 643 C CA . GLY A 1 79 ? -3.662 -5.546 -9.413 1.00 94.38 79 GLY A CA 1
ATOM 644 C C . GLY A 1 79 ? -3.287 -5.243 -10.846 1.00 94.38 79 GLY A C 1
ATOM 645 O O . GLY A 1 79 ? -2.181 -4.782 -11.134 1.00 94.38 79 GLY A O 1
ATOM 646 N N . TYR A 1 80 ? -4.252 -5.491 -11.724 1.00 92.62 80 TYR A N 1
ATOM 647 C CA . TYR A 1 80 ? -4.121 -5.324 -13.162 1.00 92.62 80 TYR A CA 1
ATOM 648 C C . TYR A 1 80 ? -5.362 -4.603 -13.694 1.00 92.62 80 TYR A C 1
ATOM 650 O O . TYR A 1 80 ? -6.482 -5.019 -13.402 1.00 92.62 80 TYR A O 1
ATOM 658 N N . GLU A 1 81 ? -5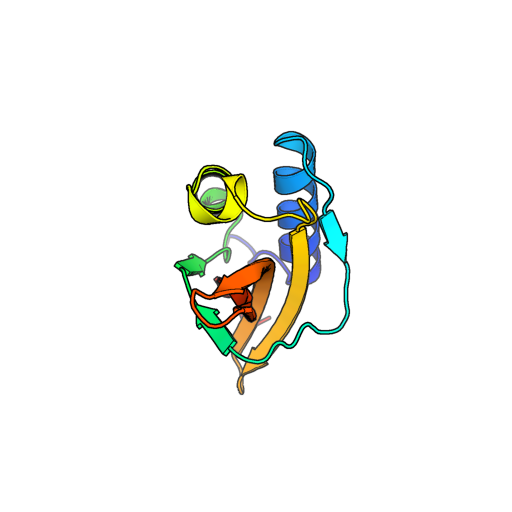.166 -3.538 -14.469 1.00 86.50 81 GLU A N 1
ATOM 659 C CA . GLU A 1 81 ? -6.239 -2.795 -15.143 1.00 86.50 81 GLU A CA 1
ATOM 660 C C . GLU A 1 81 ? -5.858 -2.640 -16.615 1.00 86.50 81 GLU A C 1
ATOM 662 O O . GLU A 1 81 ? -5.047 -1.792 -16.983 1.00 86.50 81 GLU A O 1
ATOM 667 N N . GLY A 1 82 ? -6.367 -3.532 -17.467 1.00 85.75 82 GLY A N 1
ATOM 668 C CA . GLY A 1 82 ? -5.893 -3.635 -18.847 1.00 85.75 82 GLY A CA 1
ATOM 669 C C . GLY A 1 82 ? -4.373 -3.866 -18.888 1.00 85.75 82 GLY A C 1
ATOM 670 O O . GLY A 1 82 ? -3.902 -4.847 -18.308 1.00 85.75 82 GLY A O 1
ATOM 671 N N . PRO A 1 83 ? -3.586 -2.992 -19.543 1.00 83.25 83 PRO A N 1
ATOM 672 C CA . PRO A 1 83 ? -2.138 -3.143 -19.589 1.00 83.25 83 PRO A CA 1
ATOM 673 C C . PRO A 1 83 ? -1.449 -2.595 -18.322 1.00 83.25 83 PRO A C 1
ATOM 675 O O . PRO A 1 83 ? -0.249 -2.792 -18.144 1.00 83.25 83 PRO A O 1
ATOM 678 N N . TYR A 1 84 ? -2.158 -1.892 -17.434 1.00 86.50 84 TYR A N 1
ATOM 679 C CA . TYR A 1 84 ? -1.569 -1.284 -16.242 1.00 86.50 84 TYR A CA 1
ATOM 680 C C . TYR A 1 84 ? -1.375 -2.296 -15.112 1.00 86.50 84 TYR A C 1
ATOM 682 O O . TYR A 1 84 ? -2.217 -3.163 -14.875 1.00 86.50 84 TYR A O 1
ATOM 690 N N . ARG A 1 85 ? -0.252 -2.163 -14.399 1.00 94.19 85 ARG A N 1
ATOM 691 C CA . ARG A 1 85 ? 0.130 -3.000 -13.257 1.00 94.19 85 ARG A CA 1
ATOM 692 C C . ARG A 1 85 ? 0.249 -2.132 -12.016 1.00 94.19 85 ARG A C 1
ATOM 694 O O . ARG A 1 85 ? 0.887 -1.078 -12.058 1.00 94.19 85 ARG A O 1
ATOM 701 N N . TYR A 1 86 ? -0.315 -2.607 -10.915 1.00 96.69 86 TYR A N 1
ATOM 702 C CA . TYR A 1 86 ? -0.314 -1.890 -9.649 1.00 96.69 86 TYR A CA 1
ATOM 703 C C . TYR A 1 86 ? 0.150 -2.771 -8.497 1.00 96.69 86 TYR A C 1
ATOM 705 O O . TYR A 1 86 ? -0.095 -3.980 -8.471 1.00 96.69 86 TYR A O 1
ATOM 713 N N . VAL A 1 87 ? 0.759 -2.131 -7.505 1.00 97.88 87 VAL A N 1
ATOM 714 C CA . VAL A 1 87 ? 0.810 -2.632 -6.132 1.00 97.88 87 VAL A CA 1
ATOM 715 C C . VAL A 1 87 ? -0.081 -1.739 -5.287 1.00 97.88 87 VAL A C 1
ATOM 717 O O . VAL A 1 87 ? 0.036 -0.517 -5.314 1.00 97.88 87 VAL A O 1
ATOM 720 N N . TYR A 1 88 ? -0.988 -2.350 -4.546 1.00 98.25 88 TYR A N 1
ATOM 721 C CA . TYR A 1 88 ? -1.849 -1.667 -3.601 1.00 98.25 88 TYR A CA 1
ATOM 722 C C . TYR A 1 88 ? -1.328 -1.876 -2.190 1.00 98.25 88 TYR A C 1
ATOM 724 O O . TYR A 1 88 ? -0.838 -2.952 -1.841 1.00 98.25 88 TYR A O 1
ATOM 732 N N . ILE A 1 89 ? -1.451 -0.826 -1.391 1.00 98.38 89 ILE A N 1
ATOM 733 C CA . ILE A 1 89 ? -1.046 -0.779 0.007 1.00 98.38 89 ILE A CA 1
ATOM 734 C C . ILE A 1 89 ? -2.260 -0.282 0.769 1.00 98.38 89 ILE A C 1
ATOM 736 O O . ILE A 1 89 ? -2.712 0.837 0.523 1.00 98.38 89 ILE A O 1
ATOM 740 N N . GLY A 1 90 ? -2.817 -1.099 1.653 1.00 97.75 90 GLY A N 1
ATOM 741 C CA . GLY A 1 90 ? -4.059 -0.728 2.314 1.00 97.75 90 GLY A CA 1
ATOM 742 C C . GLY A 1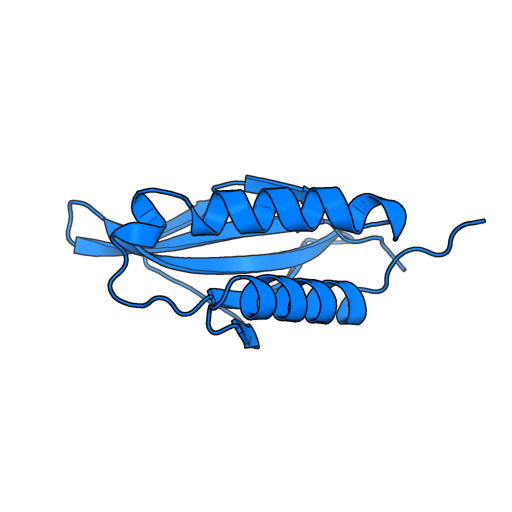 90 ? -4.226 -1.266 3.717 1.00 97.75 90 GLY A C 1
ATOM 743 O O . GLY A 1 90 ? -3.545 -2.196 4.139 1.00 97.75 90 GLY A O 1
ATOM 744 N N . TYR A 1 91 ? -5.152 -0.653 4.439 1.00 97.94 91 TYR A N 1
ATOM 745 C CA . TYR A 1 91 ? -5.555 -1.040 5.785 1.00 97.94 91 TYR A CA 1
ATOM 746 C C . TYR A 1 91 ? -7.059 -0.829 5.952 1.00 97.94 91 TYR A C 1
ATOM 748 O O . TYR A 1 91 ? -7.689 -0.080 5.197 1.00 97.94 91 TYR A O 1
ATOM 756 N N . PHE A 1 92 ? -7.637 -1.502 6.943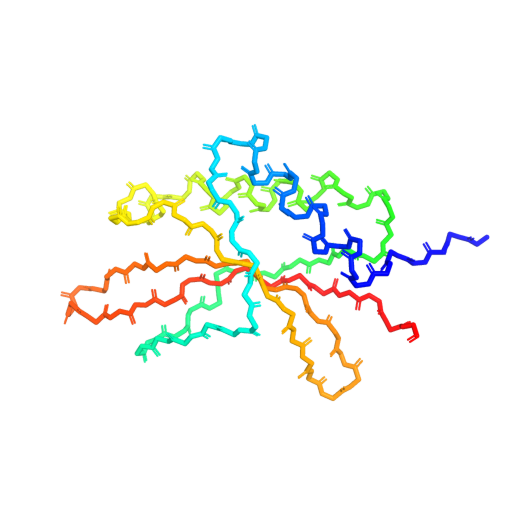 1.00 96.94 92 PHE A N 1
ATOM 757 C CA . PHE A 1 92 ? -9.056 -1.378 7.247 1.00 96.94 92 PHE A CA 1
ATOM 758 C C . PHE A 1 92 ? -9.293 -0.310 8.315 1.00 96.94 92 PHE A C 1
ATOM 760 O O . PHE A 1 92 ? -8.610 -0.275 9.337 1.00 96.94 92 PHE A O 1
ATOM 767 N N . LYS A 1 93 ? -10.302 0.533 8.096 1.00 94.56 93 LYS A N 1
ATOM 768 C CA . LYS A 1 93 ? -10.843 1.478 9.080 1.00 94.56 93 LYS A CA 1
ATOM 769 C C . LYS A 1 93 ? -12.363 1.357 9.154 1.00 94.56 93 LYS A C 1
ATOM 771 O O . LYS A 1 93 ? -12.993 0.779 8.265 1.00 94.56 93 LYS A O 1
ATOM 776 N N . LYS A 1 94 ? -12.960 1.900 10.212 1.00 93.31 94 LYS A N 1
ATOM 777 C CA . LYS A 1 94 ? -14.415 2.041 10.332 1.00 93.31 94 LYS A CA 1
ATOM 778 C C . LYS A 1 94 ? -14.853 3.425 9.867 1.00 93.31 94 LYS A C 1
ATOM 780 O O . LYS A 1 94 ? -14.188 4.412 10.168 1.00 93.31 94 LYS A O 1
ATOM 785 N N . SER A 1 95 ? -15.952 3.489 9.121 1.00 87.88 95 SER A N 1
ATOM 786 C CA . SER A 1 95 ? -16.624 4.750 8.798 1.00 87.88 95 SER A CA 1
ATOM 787 C C . SER A 1 95 ? -17.482 5.238 9.969 1.00 87.88 95 SER A C 1
ATOM 789 O O . SER A 1 95 ? -17.749 4.488 10.909 1.00 87.88 95 SER A O 1
ATOM 791 N N . GLU A 1 96 ? -17.983 6.473 9.882 1.00 85.75 96 GLU A N 1
ATOM 792 C CA . GLU A 1 96 ? -18.922 7.045 10.864 1.00 85.75 96 GLU A CA 1
ATOM 793 C C . GLU A 1 96 ? -20.201 6.205 11.022 1.00 85.75 96 GLU A C 1
ATOM 795 O O . GLU A 1 96 ? -20.765 6.115 12.107 1.00 85.75 96 GLU A O 1
ATOM 800 N N . SER A 1 97 ? -20.630 5.525 9.954 1.00 91.00 97 SER A N 1
ATOM 801 C CA . SER A 1 97 ? -21.777 4.605 9.959 1.00 91.00 97 SER A CA 1
ATOM 802 C C . SER A 1 97 ? -21.400 3.159 10.320 1.00 91.00 97 SER A C 1
ATOM 804 O O . SER A 1 97 ? -22.166 2.239 10.043 1.00 91.00 97 SER A O 1
ATOM 806 N N . ASN A 1 98 ? -20.214 2.934 10.897 1.00 89.06 98 ASN A N 1
ATOM 807 C CA . ASN A 1 98 ? -19.673 1.624 11.283 1.00 89.06 98 ASN A CA 1
ATOM 808 C C . ASN A 1 98 ? -19.479 0.620 10.121 1.00 89.06 98 ASN A C 1
ATOM 810 O O . ASN A 1 98 ? -19.333 -0.591 10.330 1.00 89.06 98 ASN A O 1
ATOM 814 N N . LEU A 1 99 ? -19.430 1.108 8.879 1.00 94.00 99 LEU A N 1
ATOM 815 C CA . LEU A 1 99 ? -19.073 0.284 7.725 1.00 94.00 99 LEU A CA 1
ATOM 816 C C . LEU A 1 99 ? -17.563 0.060 7.696 1.00 94.00 99 LEU A C 1
ATOM 818 O O . LEU A 1 99 ? -16.785 0.910 8.132 1.00 94.00 99 LEU A O 1
ATOM 822 N N . THR A 1 100 ? -17.136 -1.086 7.173 1.00 95.38 100 THR A N 1
ATOM 823 C CA . THR A 1 100 ? -15.712 -1.343 6.961 1.00 95.38 100 THR A CA 1
ATOM 824 C C . THR A 1 100 ? -15.264 -0.632 5.685 1.00 95.38 100 THR A C 1
ATOM 826 O O . THR A 1 100 ? -15.817 -0.870 4.608 1.00 95.38 100 THR A O 1
ATOM 829 N N . THR A 1 101 ? -14.238 0.204 5.806 1.00 96.50 101 THR A N 1
ATOM 830 C CA . THR A 1 101 ? -13.589 0.909 4.699 1.00 96.50 101 THR A CA 1
ATOM 831 C C . THR A 1 101 ? -12.179 0.367 4.512 1.00 96.50 101 THR A C 1
ATOM 833 O O . THR A 1 101 ? -11.420 0.256 5.473 1.00 96.50 101 THR A O 1
ATOM 836 N N . LEU A 1 102 ? -11.814 0.055 3.274 1.00 97.25 102 LEU A N 1
ATOM 837 C CA . LEU A 1 102 ? -10.444 -0.243 2.874 1.00 97.25 102 LEU A CA 1
ATOM 838 C C . LEU A 1 102 ? -9.816 1.037 2.317 1.00 97.25 102 LEU A C 1
ATOM 840 O O . LEU A 1 102 ? -10.185 1.475 1.227 1.00 97.25 102 LEU A O 1
ATOM 844 N N . ALA A 1 103 ? -8.883 1.633 3.056 1.00 96.81 103 ALA A N 1
ATOM 845 C CA . ALA A 1 103 ? -8.091 2.758 2.569 1.00 96.81 103 ALA A CA 1
ATOM 846 C C . ALA A 1 103 ? -6.915 2.226 1.742 1.00 96.81 103 ALA A C 1
ATOM 848 O O . ALA A 1 103 ? -6.213 1.320 2.193 1.00 96.81 103 ALA A O 1
ATOM 849 N N . VAL A 1 104 ? -6.705 2.764 0.539 1.00 97.56 104 VAL A N 1
ATOM 850 C CA . VAL A 1 104 ? -5.737 2.239 -0.436 1.00 97.56 104 VAL A CA 1
ATOM 851 C C . VAL A 1 104 ? -4.841 3.339 -0.998 1.00 97.56 104 VAL A C 1
ATOM 853 O O . VAL A 1 104 ? -5.309 4.282 -1.638 1.00 97.56 104 VAL A O 1
ATOM 856 N N . LEU A 1 105 ? -3.531 3.162 -0.846 1.00 97.88 105 LEU A N 1
ATOM 857 C CA . LEU A 1 105 ? -2.505 3.812 -1.655 1.00 97.88 105 LEU A CA 1
ATOM 858 C C . LEU A 1 105 ? -2.204 2.921 -2.867 1.00 97.88 105 LEU A C 1
ATOM 860 O O . LEU A 1 105 ? -1.903 1.735 -2.729 1.00 97.88 105 LEU A O 1
ATOM 864 N N . THR A 1 106 ? -2.303 3.492 -4.065 1.00 97.69 106 THR A N 1
ATOM 865 C CA . THR A 1 106 ? -2.012 2.796 -5.326 1.00 97.69 106 THR A CA 1
ATOM 866 C C . THR A 1 106 ? -0.611 3.149 -5.815 1.00 97.69 106 THR A C 1
ATOM 868 O O . THR A 1 106 ? -0.274 4.326 -5.916 1.00 97.69 106 THR A O 1
ATOM 871 N N . VAL A 1 107 ? 0.190 2.142 -6.156 1.00 98.06 107 VAL A N 1
ATOM 872 C CA . VAL A 1 107 ? 1.535 2.298 -6.722 1.00 98.06 107 VAL A CA 1
ATOM 873 C C . VAL A 1 107 ? 1.529 1.783 -8.157 1.00 98.06 107 VAL A C 1
ATOM 875 O O . VAL A 1 107 ? 1.378 0.583 -8.383 1.00 98.06 107 VAL A O 1
ATOM 878 N N . GLY A 1 108 ? 1.678 2.680 -9.129 1.00 96.81 108 GLY A N 1
ATOM 879 C CA . GLY A 1 108 ? 1.856 2.342 -10.539 1.00 96.81 108 GLY A CA 1
ATOM 880 C C . GLY A 1 108 ? 3.227 1.730 -10.805 1.00 96.81 108 GLY A C 1
ATOM 881 O O . GLY A 1 108 ? 4.244 2.245 -10.335 1.00 96.81 108 GLY A O 1
ATOM 882 N N . VAL A 1 109 ? 3.248 0.641 -11.572 1.00 95.00 109 VAL A N 1
ATOM 883 C CA . VAL A 1 109 ? 4.460 -0.106 -11.929 1.00 95.00 109 VAL A CA 1
ATOM 884 C C . VAL A 1 109 ? 4.606 -0.167 -13.446 1.00 95.00 109 VAL A C 1
ATOM 886 O O . VAL A 1 109 ? 3.618 -0.161 -14.182 1.00 95.00 109 VAL A O 1
ATOM 889 N N . ALA A 1 110 ? 5.850 -0.234 -13.918 1.00 87.94 110 ALA A N 1
ATOM 890 C CA . ALA A 1 110 ? 6.159 -0.344 -15.336 1.00 87.94 110 ALA A CA 1
ATOM 891 C C . ALA A 1 110 ? 5.494 -1.561 -15.999 1.00 87.94 110 ALA A C 1
ATOM 893 O O . ALA A 1 110 ? 5.401 -2.651 -15.420 1.00 87.94 110 ALA A O 1
ATOM 894 N N . GLN A 1 111 ? 5.113 -1.386 -17.262 1.00 79.44 111 GLN A N 1
ATOM 895 C CA . GLN A 1 111 ? 4.819 -2.499 -18.155 1.00 79.44 111 GLN A CA 1
ATOM 896 C C . GLN A 1 111 ? 6.154 -3.128 -18.568 1.00 79.44 111 GLN A C 1
ATOM 898 O O . GLN A 1 111 ? 7.020 -2.442 -19.106 1.00 79.44 111 GLN A O 1
ATOM 903 N N . GLN A 1 112 ? 6.335 -4.406 -18.241 1.00 66.25 112 GLN A N 1
ATOM 904 C CA . GLN A 1 112 ? 7.458 -5.237 -18.688 1.00 66.25 112 GLN A CA 1
ATOM 905 C C . GLN A 1 112 ? 6.921 -6.378 -19.531 1.00 66.25 112 GLN A C 1
ATOM 907 O O . GLN A 1 112 ? 5.942 -7.002 -19.048 1.00 66.25 112 GLN A O 1
#